Protein AF-A0A9X3NMF3-F1 (afdb_monomer)

Organism: NCBI:txid2883123

Structure (mmCIF, N/CA/C/O backbone):
data_AF-A0A9X3NMF3-F1
#
_entry.id   AF-A0A9X3NMF3-F1
#
loop_
_atom_site.group_PDB
_atom_site.id
_atom_site.type_symbol
_atom_site.label_atom_id
_atom_site.label_alt_id
_atom_site.label_comp_id
_atom_site.label_asym_id
_atom_site.label_entity_id
_atom_site.label_seq_id
_atom_site.pdbx_PDB_ins_code
_atom_site.Cartn_x
_atom_site.Cartn_y
_atom_site.Cartn_z
_atom_site.occupancy
_atom_site.B_iso_or_equiv
_atom_site.auth_seq_id
_atom_site.auth_comp_id
_atom_site.auth_asym_id
_atom_site.auth_atom_id
_atom_site.pdbx_PDB_model_num
ATOM 1 N N . MET A 1 1 ? -26.245 -8.183 40.715 1.00 45.75 1 MET A N 1
ATOM 2 C CA . MET A 1 1 ? -25.708 -8.875 39.526 1.00 45.75 1 MET A CA 1
ATOM 3 C C . MET A 1 1 ? -24.940 -7.821 38.752 1.00 45.75 1 MET A C 1
ATOM 5 O O . MET A 1 1 ? -25.560 -6.893 38.257 1.00 45.75 1 MET A O 1
ATOM 9 N N . ALA A 1 2 ? -23.615 -7.832 38.883 1.00 43.66 2 ALA A N 1
ATOM 10 C CA . ALA A 1 2 ? -22.763 -6.694 38.558 1.00 43.66 2 ALA A CA 1
ATOM 11 C C . ALA A 1 2 ? -22.693 -6.425 37.048 1.00 43.66 2 ALA A C 1
ATOM 13 O O . ALA A 1 2 ? -22.536 -7.353 36.255 1.00 43.66 2 ALA A O 1
ATOM 14 N N . ASP A 1 3 ? -22.787 -5.139 36.712 1.00 50.47 3 ASP A N 1
ATOM 15 C CA . ASP A 1 3 ? -22.499 -4.525 35.421 1.00 50.47 3 ASP A CA 1
ATOM 16 C C . ASP A 1 3 ? -21.204 -5.067 34.805 1.00 50.47 3 ASP A C 1
ATOM 18 O O . ASP A 1 3 ? -20.098 -4.749 35.244 1.00 50.47 3 ASP A O 1
ATOM 22 N N . ALA A 1 4 ? -21.341 -5.849 33.738 1.00 47.03 4 ALA A N 1
ATOM 23 C CA . ALA A 1 4 ? -20.249 -6.206 32.843 1.00 47.03 4 ALA A CA 1
ATOM 24 C C . ALA A 1 4 ? -20.321 -5.338 31.579 1.00 47.03 4 ALA A C 1
ATOM 26 O O . ALA A 1 4 ? -20.308 -5.837 30.455 1.00 47.03 4 ALA A O 1
ATOM 27 N N . THR A 1 5 ? -20.390 -4.014 31.742 1.00 50.75 5 THR A N 1
ATOM 28 C CA . THR A 1 5 ? -19.999 -3.093 30.671 1.00 50.75 5 THR A CA 1
ATOM 29 C C . THR A 1 5 ? -18.483 -3.195 30.525 1.00 50.75 5 THR A C 1
ATOM 31 O O . THR A 1 5 ? -17.710 -2.415 31.081 1.00 50.75 5 THR A O 1
ATOM 34 N N . ALA A 1 6 ? -18.041 -4.232 29.810 1.00 52.94 6 ALA A N 1
ATOM 35 C CA . ALA A 1 6 ? -16.663 -4.396 29.386 1.00 52.94 6 ALA A CA 1
ATOM 36 C C . ALA A 1 6 ? -16.272 -3.143 28.596 1.00 52.94 6 ALA A C 1
ATOM 38 O O . ALA A 1 6 ? -16.587 -3.005 27.415 1.00 52.94 6 ALA A O 1
ATOM 39 N N . ARG A 1 7 ? -15.625 -2.188 29.273 1.00 53.97 7 ARG A N 1
ATOM 40 C CA . ARG A 1 7 ? -15.025 -1.012 28.648 1.00 53.97 7 ARG A CA 1
ATOM 41 C C . ARG A 1 7 ? -14.009 -1.528 27.638 1.00 53.97 7 ARG A C 1
ATOM 43 O O . ARG A 1 7 ? -12.904 -1.912 28.013 1.00 53.97 7 ARG A O 1
ATOM 50 N N . SER A 1 8 ? -14.398 -1.590 26.366 1.00 66.81 8 SER A N 1
ATOM 51 C CA . SER A 1 8 ? -13.511 -2.024 25.294 1.00 66.81 8 SER A CA 1
ATOM 52 C C . SER A 1 8 ? -12.301 -1.092 25.288 1.00 66.81 8 SER A C 1
ATOM 54 O O . SER A 1 8 ? -12.434 0.101 25.004 1.00 66.81 8 SER A O 1
ATOM 56 N N . SER A 1 9 ? -11.133 -1.614 25.665 1.00 75.75 9 SER A N 1
ATOM 57 C CA . SER A 1 9 ? -9.885 -0.851 25.698 1.00 75.75 9 SER A CA 1
ATOM 58 C C . SER A 1 9 ? -9.645 -0.166 24.352 1.00 75.75 9 SER A C 1
ATOM 60 O O . SER A 1 9 ? -9.933 -0.727 23.293 1.00 75.75 9 SER A O 1
ATOM 62 N N . ARG A 1 10 ? -9.048 1.031 24.349 1.00 75.00 10 ARG A N 1
ATOM 63 C CA . ARG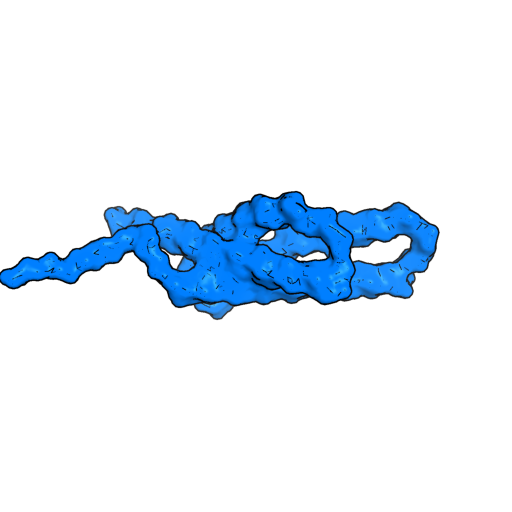 A 1 10 ? -8.653 1.703 23.099 1.00 75.00 10 ARG A CA 1
ATOM 64 C C . ARG A 1 10 ? -7.667 0.894 22.248 1.00 75.00 10 ARG A C 1
ATOM 66 O O . ARG A 1 10 ? -7.570 1.128 21.050 1.00 75.00 10 ARG A O 1
ATOM 73 N N . PHE A 1 11 ? -7.001 -0.071 22.875 1.00 80.50 11 PHE A N 1
ATOM 74 C CA . PHE A 1 11 ? -6.071 -1.012 22.260 1.00 80.50 11 PHE A CA 1
ATOM 75 C C . PHE A 1 11 ? -6.726 -2.339 21.854 1.00 80.50 11 PHE A C 1
ATOM 77 O O . PHE A 1 11 ? -6.045 -3.214 21.336 1.00 80.50 11 PHE A O 1
ATOM 84 N N . ALA A 1 12 ? -8.032 -2.517 22.088 1.00 84.25 12 ALA A N 1
ATOM 85 C CA . ALA A 1 12 ? -8.737 -3.707 21.632 1.00 84.25 12 ALA A CA 1
ATOM 86 C C . ALA A 1 12 ? -8.724 -3.740 20.091 1.00 84.25 12 ALA A C 1
ATOM 88 O O . ALA A 1 12 ? -9.237 -2.787 19.482 1.00 84.25 12 ALA A O 1
ATOM 89 N N . PRO A 1 13 ? -8.142 -4.788 19.475 1.00 85.56 13 PRO A N 1
ATOM 90 C CA . PRO A 1 13 ? -7.980 -4.867 18.032 1.00 85.56 13 PRO A CA 1
ATOM 91 C C . PRO A 1 13 ? -9.336 -5.022 17.344 1.00 85.56 13 PRO A C 1
ATOM 93 O O . PRO A 1 13 ? -10.130 -5.896 17.688 1.00 85.56 13 PRO A O 1
ATOM 96 N N . ASP A 1 14 ? -9.585 -4.182 16.343 1.00 89.56 14 ASP A N 1
ATOM 97 C CA . ASP A 1 14 ? -10.649 -4.408 15.367 1.00 89.56 14 ASP A CA 1
ATOM 98 C C . ASP A 1 14 ? -10.080 -5.252 14.224 1.00 89.56 14 ASP A C 1
ATOM 100 O O . ASP A 1 14 ? -9.517 -4.732 13.260 1.00 89.56 14 ASP A O 1
ATOM 104 N N . TRP A 1 15 ? -10.207 -6.573 14.351 1.00 92.12 15 TRP A N 1
ATOM 105 C CA . TRP A 1 15 ? -9.688 -7.521 13.365 1.00 92.12 15 TRP A CA 1
ATOM 106 C C . TRP A 1 15 ? -10.270 -7.311 11.965 1.00 92.12 15 TRP A C 1
ATOM 108 O O . TRP A 1 15 ? -9.574 -7.547 10.980 1.00 92.12 15 TRP A O 1
ATOM 118 N N . SER A 1 16 ? -11.507 -6.817 11.862 1.00 91.62 16 SER A N 1
ATOM 119 C CA . SER A 1 16 ? -12.136 -6.537 10.570 1.00 91.62 16 SER A CA 1
ATOM 120 C C . SER A 1 16 ? -11.484 -5.335 9.879 1.00 91.62 16 SER A C 1
ATOM 122 O O . SER A 1 16 ? -11.150 -5.400 8.693 1.00 91.62 16 SER A O 1
ATOM 124 N N . GLY A 1 17 ? -11.213 -4.268 10.637 1.00 91.00 17 GLY A N 1
ATOM 125 C CA . GLY A 1 17 ? -10.465 -3.106 10.169 1.00 91.00 17 GLY A CA 1
ATOM 126 C C . GLY A 1 17 ? -9.023 -3.461 9.804 1.00 91.00 17 GLY A C 1
ATOM 127 O O . GLY A 1 17 ? -8.548 -3.076 8.738 1.00 91.00 17 GLY A O 1
ATOM 128 N N . ILE A 1 18 ? -8.347 -4.255 10.638 1.00 94.00 18 ILE A N 1
ATOM 129 C CA . ILE A 1 18 ? -6.970 -4.712 10.397 1.00 94.00 18 ILE A CA 1
ATOM 130 C C . ILE A 1 18 ? -6.887 -5.549 9.114 1.00 94.00 18 ILE A C 1
ATOM 132 O O . ILE A 1 18 ? -6.008 -5.304 8.289 1.00 94.00 18 ILE A O 1
ATOM 136 N N . ALA A 1 19 ? -7.818 -6.485 8.900 1.00 94.75 19 ALA A N 1
ATOM 137 C CA . ALA A 1 19 ? -7.862 -7.302 7.687 1.00 94.75 19 ALA A CA 1
ATOM 138 C C . ALA A 1 19 ? -8.085 -6.453 6.424 1.00 94.75 19 ALA A C 1
ATOM 140 O O . ALA A 1 19 ? -7.427 -6.668 5.405 1.00 94.75 19 ALA A O 1
ATOM 141 N N . ARG A 1 20 ? -8.956 -5.435 6.496 1.00 93.31 20 ARG A N 1
ATOM 142 C CA . ARG A 1 20 ? -9.123 -4.453 5.408 1.00 93.31 20 ARG A CA 1
ATOM 143 C C . ARG A 1 20 ? -7.842 -3.665 5.163 1.00 93.31 20 ARG A C 1
ATOM 145 O O . ARG A 1 20 ? -7.461 -3.485 4.012 1.00 93.31 20 ARG A O 1
ATOM 152 N N . GLY A 1 21 ? -7.166 -3.236 6.228 1.00 93.31 21 GLY A N 1
ATOM 153 C CA . GLY A 1 21 ? -5.863 -2.580 6.151 1.00 93.31 21 GLY A CA 1
ATOM 154 C C . GLY A 1 21 ? -4.837 -3.436 5.416 1.00 93.31 21 GLY A C 1
ATOM 155 O O . GLY A 1 21 ? -4.195 -2.948 4.490 1.00 93.31 21 GLY A O 1
ATOM 156 N N . ALA A 1 22 ? -4.742 -4.720 5.764 1.00 96.38 22 ALA A N 1
ATOM 157 C CA . ALA A 1 22 ? -3.872 -5.672 5.082 1.00 96.38 22 ALA A CA 1
ATOM 158 C C . ALA A 1 22 ? -4.208 -5.827 3.596 1.00 96.38 22 ALA A C 1
ATOM 160 O O . ALA A 1 22 ? -3.323 -5.716 2.749 1.00 96.38 22 ALA A O 1
ATOM 161 N N . ALA A 1 23 ? -5.481 -6.028 3.259 1.00 95.81 23 ALA A N 1
ATOM 162 C CA . ALA A 1 23 ? -5.898 -6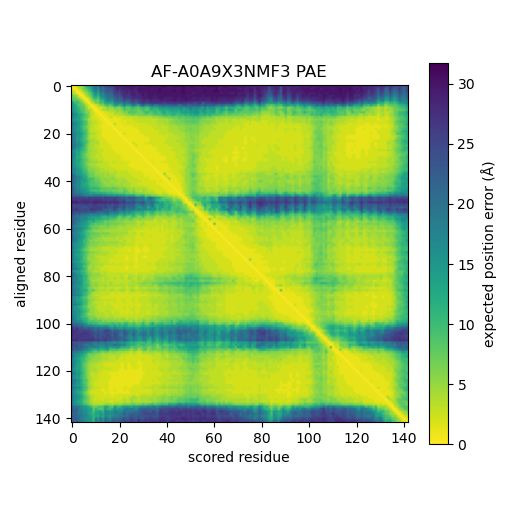.158 1.868 1.00 95.81 23 ALA A CA 1
ATOM 163 C C . ALA A 1 23 ? -5.563 -4.897 1.051 1.00 95.81 23 ALA A C 1
ATOM 165 O O . ALA A 1 23 ? -5.006 -5.002 -0.040 1.00 95.81 23 ALA A O 1
ATOM 166 N N . VAL A 1 24 ? -5.827 -3.706 1.601 1.00 95.25 24 VAL A N 1
ATOM 167 C CA . VAL A 1 24 ? -5.514 -2.432 0.939 1.00 95.25 24 VAL A CA 1
ATOM 168 C C . VAL A 1 24 ? -4.010 -2.233 0.774 1.00 95.25 24 VAL A C 1
ATOM 170 O O . VAL A 1 24 ? -3.562 -1.884 -0.316 1.00 95.25 24 VAL A O 1
ATOM 173 N N . GLY A 1 25 ? -3.223 -2.462 1.826 1.00 93.44 25 GLY A N 1
ATOM 174 C CA . GLY A 1 25 ? -1.774 -2.287 1.769 1.00 93.44 25 GLY A CA 1
ATOM 175 C C . GLY A 1 25 ? -1.118 -3.245 0.773 1.00 93.44 25 GLY A C 1
ATOM 176 O O . GLY A 1 25 ? -0.285 -2.829 -0.036 1.00 93.44 25 GLY A O 1
ATOM 177 N N . GLY A 1 26 ? -1.547 -4.510 0.768 1.00 93.62 26 GLY A N 1
ATOM 178 C CA . GLY A 1 26 ? -1.086 -5.513 -0.189 1.00 93.62 26 GLY A CA 1
ATOM 179 C C . GLY A 1 26 ? -1.452 -5.144 -1.628 1.00 93.62 26 GLY A C 1
ATOM 180 O O . GLY A 1 26 ? -0.577 -5.087 -2.493 1.00 93.62 26 GLY A O 1
ATOM 181 N N . ALA A 1 27 ? -2.724 -4.814 -1.873 1.00 94.31 27 ALA A N 1
ATOM 182 C CA . ALA A 1 27 ? -3.210 -4.432 -3.197 1.00 94.31 27 ALA A CA 1
ATOM 183 C C . ALA A 1 27 ? -2.512 -3.176 -3.739 1.00 94.31 27 ALA A C 1
ATOM 185 O O . ALA A 1 27 ? -2.068 -3.179 -4.884 1.00 94.31 27 ALA A O 1
ATOM 186 N N . ALA A 1 28 ? -2.360 -2.129 -2.920 1.00 93.38 28 ALA A N 1
ATOM 187 C CA . ALA A 1 28 ? -1.676 -0.900 -3.316 1.00 93.38 28 ALA A CA 1
ATOM 188 C C . ALA A 1 28 ? -0.220 -1.170 -3.715 1.00 93.38 28 ALA A C 1
ATOM 190 O O . ALA A 1 28 ? 0.231 -0.714 -4.765 1.00 93.38 28 ALA A O 1
ATOM 191 N N . THR A 1 29 ? 0.502 -1.949 -2.906 1.00 91.94 29 THR A N 1
ATOM 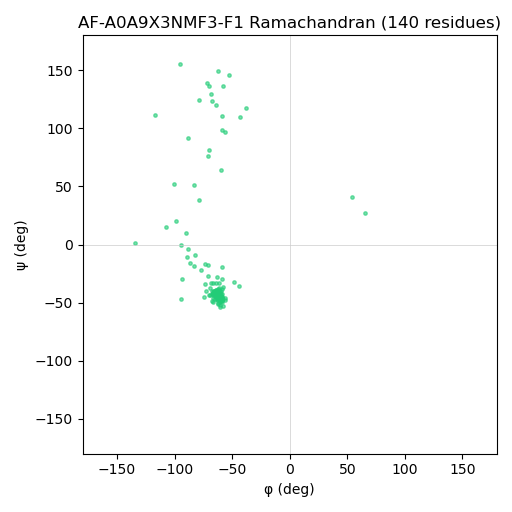192 C CA . THR A 1 29 ? 1.925 -2.229 -3.140 1.00 91.94 29 THR A CA 1
ATOM 193 C C . THR A 1 29 ? 2.132 -3.060 -4.402 1.00 91.94 29 THR A C 1
ATOM 195 O O . THR A 1 29 ? 3.022 -2.753 -5.196 1.00 91.94 29 THR A O 1
ATOM 198 N N . VAL A 1 30 ? 1.299 -4.081 -4.620 1.00 91.62 30 VAL A N 1
ATOM 199 C CA . VAL A 1 30 ? 1.366 -4.915 -5.827 1.00 91.62 30 VAL A CA 1
ATOM 200 C C . VAL A 1 30 ? 0.972 -4.118 -7.064 1.00 91.62 30 VAL A C 1
ATOM 202 O O . VAL A 1 30 ? 1.716 -4.125 -8.038 1.00 91.62 30 VAL A O 1
ATOM 205 N N . ALA A 1 31 ? -0.150 -3.394 -7.031 1.00 93.38 31 ALA A N 1
ATOM 206 C CA . ALA A 1 31 ? -0.624 -2.635 -8.186 1.00 93.38 31 ALA A CA 1
ATOM 207 C C . ALA A 1 31 ? 0.394 -1.573 -8.624 1.00 93.38 31 ALA A C 1
ATOM 209 O O . ALA A 1 31 ? 0.752 -1.505 -9.798 1.00 93.38 31 ALA A O 1
ATOM 210 N N . VAL A 1 32 ? 0.916 -0.787 -7.676 1.00 92.88 32 VAL A N 1
ATOM 211 C CA . VAL A 1 32 ? 1.934 0.232 -7.965 1.00 92.88 32 VAL A CA 1
ATOM 212 C C . VAL A 1 32 ? 3.257 -0.410 -8.377 1.00 92.88 32 VAL A C 1
ATOM 214 O O . VAL A 1 32 ? 3.902 0.071 -9.304 1.00 92.88 32 VAL A O 1
ATOM 217 N N . GLY A 1 33 ? 3.660 -1.507 -7.730 1.00 89.56 33 GLY A N 1
ATOM 218 C CA . GLY A 1 33 ? 4.874 -2.242 -8.084 1.00 89.56 33 GLY A CA 1
ATOM 219 C C . GLY A 1 33 ? 4.841 -2.780 -9.515 1.00 89.56 33 GLY A C 1
ATOM 220 O O . GLY A 1 33 ? 5.794 -2.575 -10.262 1.00 89.56 33 GLY A O 1
ATOM 221 N N . LEU A 1 34 ? 3.731 -3.403 -9.919 1.00 91.31 34 LEU A N 1
ATOM 222 C CA . LEU A 1 34 ? 3.536 -3.913 -11.276 1.00 91.31 34 LEU A CA 1
ATOM 223 C C . LEU A 1 34 ? 3.449 -2.785 -12.306 1.00 91.31 34 LEU A C 1
ATOM 225 O O . LEU A 1 34 ? 4.070 -2.886 -13.359 1.00 91.31 34 LEU A O 1
ATOM 229 N N . ALA A 1 35 ? 2.735 -1.698 -12.001 1.00 92.12 35 ALA A N 1
ATOM 230 C CA . ALA A 1 35 ? 2.653 -0.542 -12.892 1.00 92.12 35 ALA A CA 1
ATOM 231 C C . ALA A 1 35 ? 4.025 0.118 -13.102 1.00 92.12 35 ALA A C 1
ATOM 233 O O . ALA A 1 35 ? 4.378 0.462 -14.227 1.00 92.12 35 ALA A O 1
ATOM 234 N N . ALA A 1 36 ? 4.821 0.257 -12.038 1.00 89.31 36 ALA A N 1
ATOM 235 C CA . ALA A 1 36 ? 6.156 0.836 -12.123 1.00 89.31 36 ALA A CA 1
ATOM 236 C C . ALA A 1 36 ? 7.130 -0.080 -12.882 1.00 89.31 36 ALA A C 1
ATOM 238 O O . ALA A 1 36 ? 7.858 0.406 -13.743 1.00 89.31 36 ALA A O 1
ATOM 239 N N . LEU A 1 37 ? 7.107 -1.397 -12.626 1.00 86.94 37 LEU A N 1
ATOM 240 C CA . LEU A 1 37 ? 7.898 -2.364 -13.399 1.00 86.94 37 LEU A CA 1
ATOM 241 C C . LEU A 1 37 ? 7.514 -2.359 -14.881 1.00 86.94 37 LEU A C 1
ATOM 243 O O . LEU A 1 37 ? 8.390 -2.253 -15.731 1.00 86.94 37 LEU A O 1
ATOM 247 N N . GLY A 1 38 ? 6.216 -2.429 -15.188 1.00 87.25 38 GLY A N 1
ATOM 248 C CA . GLY A 1 38 ? 5.725 -2.394 -16.565 1.00 87.25 38 GLY A CA 1
ATOM 249 C C . GLY A 1 38 ? 6.093 -1.091 -17.276 1.00 87.25 38 GLY A C 1
ATOM 250 O O . GLY A 1 38 ? 6.502 -1.118 -18.433 1.00 87.25 38 GLY A O 1
ATOM 251 N N . GLY A 1 39 ? 6.025 0.042 -16.569 1.00 86.62 39 GLY A N 1
ATOM 252 C CA . GLY A 1 39 ? 6.502 1.331 -17.069 1.00 86.62 39 GLY A CA 1
ATOM 253 C C . GLY A 1 39 ? 8.005 1.333 -17.350 1.00 86.62 39 GLY A C 1
ATOM 254 O O . GLY A 1 39 ? 8.423 1.815 -18.397 1.00 86.62 39 GLY A O 1
ATOM 255 N N . GLY A 1 40 ? 8.811 0.743 -16.465 1.00 85.06 40 GLY A N 1
ATOM 256 C CA . GLY A 1 40 ? 10.248 0.576 -16.683 1.00 85.06 40 GLY A CA 1
ATOM 257 C C . GLY A 1 40 ? 10.572 -0.273 -17.906 1.00 85.06 40 GLY A C 1
ATOM 258 O O . GLY A 1 40 ? 11.391 0.138 -18.718 1.00 85.06 40 GLY A O 1
ATOM 259 N N . TRP A 1 41 ? 9.886 -1.406 -18.083 1.00 85.19 41 TRP A N 1
ATOM 260 C CA . TRP A 1 41 ? 10.035 -2.245 -19.277 1.00 85.19 41 TRP A CA 1
ATOM 261 C C . TRP A 1 41 ? 9.621 -1.520 -20.557 1.00 85.19 41 TRP A C 1
ATOM 263 O O . TRP A 1 41 ? 10.275 -1.673 -21.581 1.00 85.19 41 TRP A O 1
ATOM 273 N N . ALA A 1 42 ? 8.566 -0.704 -20.513 1.00 86.25 42 ALA A N 1
ATOM 274 C CA . ALA A 1 42 ? 8.162 0.099 -21.663 1.00 86.25 42 ALA A CA 1
ATOM 275 C C . ALA A 1 42 ? 9.204 1.176 -22.007 1.00 86.25 42 ALA A C 1
ATOM 277 O O . ALA A 1 42 ? 9.493 1.391 -23.180 1.00 86.25 42 ALA A O 1
ATOM 278 N N . VAL A 1 43 ? 9.785 1.837 -21.000 1.00 83.75 43 VAL A N 1
ATOM 279 C CA . VAL A 1 43 ? 10.867 2.815 -21.198 1.00 83.75 43 VAL A CA 1
ATOM 280 C C . VAL A 1 43 ? 12.104 2.141 -21.786 1.00 83.75 43 VAL A C 1
ATOM 282 O O . VAL A 1 43 ? 12.660 2.650 -22.753 1.00 83.75 43 VAL A O 1
ATOM 285 N N . ASP A 1 44 ? 12.497 0.986 -21.254 1.00 82.56 44 ASP A N 1
ATOM 286 C CA . ASP A 1 44 ? 13.624 0.204 -21.766 1.00 82.56 44 ASP A CA 1
ATOM 287 C C . ASP A 1 44 ? 13.388 -0.251 -23.216 1.00 82.56 44 ASP A C 1
ATOM 289 O O . ASP A 1 44 ? 14.226 -0.039 -24.084 1.00 82.56 44 ASP A O 1
ATOM 293 N N . ALA A 1 45 ? 12.189 -0.739 -23.541 1.00 82.62 45 ALA A N 1
ATOM 294 C CA . ALA A 1 45 ? 11.846 -1.136 -24.908 1.00 82.62 45 ALA A CA 1
ATOM 295 C C . ALA A 1 45 ? 11.861 0.028 -25.921 1.00 82.62 45 ALA A C 1
ATOM 297 O O . ALA A 1 45 ? 12.072 -0.198 -27.112 1.00 82.62 45 ALA A O 1
ATOM 298 N N . LEU A 1 46 ? 11.606 1.264 -25.476 1.00 83.12 46 LEU A N 1
ATOM 299 C CA . LEU A 1 46 ? 11.540 2.451 -26.338 1.00 83.12 46 LEU A CA 1
ATOM 300 C C . LEU A 1 46 ? 12.869 3.214 -26.431 1.00 83.12 46 LEU A C 1
ATOM 302 O O . LEU A 1 46 ? 13.120 3.874 -27.440 1.00 83.12 46 LEU A O 1
ATOM 306 N N . PHE A 1 47 ? 13.693 3.160 -25.383 1.00 78.62 47 PHE A N 1
ATOM 307 C CA . PHE A 1 47 ? 14.868 4.025 -25.216 1.00 78.62 47 PHE A CA 1
ATOM 308 C C . PHE A 1 47 ? 16.137 3.278 -24.776 1.00 78.62 47 PHE A C 1
ATOM 310 O O . PHE A 1 47 ? 17.176 3.915 -24.588 1.00 78.62 47 PHE A O 1
ATOM 317 N N . GLY A 1 48 ? 16.072 1.956 -24.610 1.00 62.00 48 GLY A N 1
ATOM 318 C CA . GLY A 1 48 ? 17.165 1.090 -24.173 1.00 62.00 48 GLY A CA 1
ATOM 319 C C . GLY A 1 48 ? 18.237 0.925 -25.243 1.00 62.00 48 GLY A C 1
ATOM 320 O O . GLY A 1 48 ? 18.331 -0.100 -25.911 1.00 62.00 48 GLY A O 1
ATOM 321 N N . GLY A 1 49 ? 19.074 1.946 -25.419 1.00 59.50 49 GLY A N 1
ATOM 322 C CA . GLY A 1 49 ? 20.451 1.700 -25.836 1.00 59.50 49 GLY A CA 1
ATOM 323 C C . GLY A 1 49 ? 21.205 1.087 -24.656 1.00 59.50 49 GLY A C 1
ATOM 324 O O . GLY A 1 49 ? 20.998 1.542 -23.532 1.00 59.50 49 GLY A O 1
ATOM 325 N N . ASP A 1 50 ? 22.063 0.089 -24.902 1.00 59.22 50 ASP A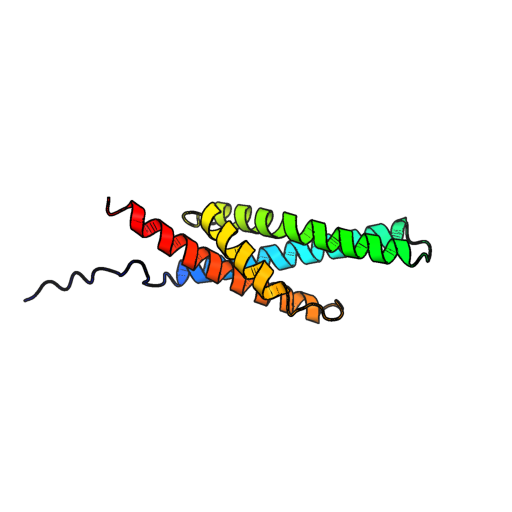 N 1
ATOM 326 C CA . ASP A 1 50 ? 22.897 -0.640 -23.922 1.00 59.22 50 ASP A CA 1
ATOM 327 C C . ASP A 1 50 ? 23.870 0.277 -23.144 1.00 59.22 50 ASP A C 1
ATOM 329 O O . ASP A 1 50 ? 25.095 0.196 -23.253 1.00 59.22 50 ASP A O 1
ATOM 333 N N . VAL A 1 51 ? 23.341 1.197 -22.344 1.00 61.94 51 VAL A N 1
ATOM 334 C CA . VAL A 1 51 ? 24.111 2.127 -21.528 1.00 61.94 51 VAL A CA 1
ATOM 335 C C . VAL A 1 51 ? 23.780 1.831 -20.077 1.00 61.94 51 VAL A C 1
ATOM 337 O O . VAL A 1 51 ? 22.684 2.108 -19.599 1.00 61.94 51 VAL A O 1
ATOM 340 N N . VAL A 1 52 ? 24.762 1.304 -19.346 1.00 59.47 52 VAL A N 1
ATOM 341 C CA . VAL A 1 52 ? 24.654 0.933 -17.922 1.00 59.47 52 VAL A CA 1
ATOM 342 C C . VAL A 1 52 ? 24.029 2.052 -17.064 1.00 59.47 52 VAL A C 1
ATOM 344 O O . VAL A 1 52 ? 23.289 1.775 -16.122 1.00 59.47 52 VAL A O 1
ATOM 347 N N . GLY A 1 53 ? 24.256 3.325 -17.415 1.00 59.44 53 GLY A N 1
ATOM 348 C CA . GLY A 1 53 ? 23.658 4.480 -16.736 1.00 59.44 53 GLY A CA 1
ATOM 349 C C . GLY A 1 53 ? 22.140 4.633 -16.920 1.00 59.44 53 GLY A C 1
ATOM 350 O O . GLY A 1 53 ? 21.465 5.063 -15.983 1.00 59.44 53 GLY A O 1
ATOM 351 N N . ALA A 1 54 ? 21.585 4.244 -18.073 1.00 63.56 54 ALA A N 1
ATOM 352 C CA . ALA A 1 54 ? 20.143 4.291 -18.326 1.00 63.56 54 ALA A CA 1
ATOM 353 C C . ALA A 1 54 ? 19.393 3.304 -17.415 1.00 63.56 54 ALA A C 1
ATOM 355 O O . ALA A 1 54 ? 18.385 3.662 -16.805 1.00 63.56 54 ALA A O 1
ATOM 356 N N . ASN A 1 55 ? 19.965 2.117 -17.203 1.00 70.44 55 ASN A N 1
ATOM 357 C CA . ASN A 1 55 ? 19.373 1.070 -16.366 1.00 70.44 55 ASN A CA 1
ATOM 358 C C . ASN A 1 55 ? 19.362 1.436 -14.873 1.00 70.44 55 ASN A C 1
ATOM 360 O O . ASN A 1 55 ? 18.377 1.180 -14.176 1.00 70.44 55 ASN A O 1
ATOM 364 N N . ILE A 1 56 ? 20.411 2.107 -14.380 1.00 76.75 56 ILE A N 1
ATOM 365 C CA . ILE A 1 56 ? 20.442 2.629 -13.002 1.00 76.75 56 ILE A CA 1
ATOM 366 C C . ILE A 1 56 ? 19.391 3.734 -12.826 1.00 76.75 56 ILE A C 1
ATOM 368 O O . ILE A 1 56 ? 18.648 3.732 -11.842 1.00 76.75 56 ILE A O 1
ATOM 372 N N . GLY A 1 57 ? 19.294 4.657 -13.790 1.00 80.12 57 GLY A N 1
ATOM 373 C CA . GLY A 1 57 ? 18.313 5.743 -13.767 1.00 80.12 57 GLY A CA 1
ATOM 374 C C . GLY A 1 57 ? 16.868 5.238 -13.741 1.00 80.12 57 GLY A C 1
ATOM 375 O O . GLY A 1 57 ? 16.070 5.702 -12.926 1.00 80.12 57 GLY A O 1
ATOM 376 N N . VAL A 1 58 ? 16.546 4.235 -14.564 1.00 81.00 58 VAL A N 1
ATOM 377 C CA . VAL A 1 58 ? 15.222 3.592 -14.592 1.00 81.00 58 VAL A CA 1
ATOM 378 C C . VAL A 1 58 ? 14.922 2.889 -13.265 1.00 81.00 58 VAL A C 1
ATOM 380 O O . VAL A 1 58 ? 13.833 3.064 -12.716 1.00 81.00 58 VAL A O 1
ATOM 383 N N . GLY A 1 59 ? 15.893 2.172 -12.690 1.00 81.38 59 GLY A N 1
ATOM 384 C CA . GLY A 1 59 ? 15.742 1.528 -11.381 1.00 81.38 59 GLY A CA 1
ATOM 385 C C . GLY A 1 59 ? 15.448 2.521 -10.247 1.00 81.38 59 GLY A C 1
ATOM 386 O O . GLY A 1 59 ? 14.507 2.324 -9.473 1.00 81.38 59 GLY A O 1
ATOM 387 N N . ILE A 1 60 ? 16.197 3.628 -10.178 1.00 83.25 60 ILE A N 1
ATOM 388 C CA . ILE A 1 60 ? 15.961 4.707 -9.202 1.00 83.25 60 ILE A CA 1
ATOM 389 C C . ILE A 1 60 ? 14.591 5.353 -9.435 1.00 83.25 60 ILE A C 1
ATOM 391 O O . ILE A 1 60 ? 13.851 5.587 -8.478 1.00 83.25 60 ILE A O 1
ATOM 395 N N . GLY A 1 61 ? 14.225 5.596 -10.696 1.00 84.12 61 GLY A N 1
ATOM 396 C CA . GLY A 1 61 ? 12.926 6.148 -11.076 1.00 84.12 61 GLY A CA 1
ATOM 397 C C . GLY A 1 61 ? 11.762 5.273 -10.612 1.00 84.12 61 GLY A C 1
ATOM 398 O O . GLY A 1 61 ? 10.840 5.769 -9.965 1.00 84.12 61 GLY A O 1
ATOM 399 N N . ILE A 1 62 ? 11.835 3.959 -10.849 1.00 85.19 62 ILE A N 1
ATOM 400 C CA . ILE A 1 62 ? 10.849 2.986 -10.358 1.00 85.19 62 ILE A CA 1
ATOM 401 C C . ILE A 1 62 ? 10.724 3.068 -8.835 1.00 85.19 62 ILE A C 1
ATOM 403 O O . ILE A 1 62 ? 9.610 3.111 -8.310 1.00 85.19 62 ILE A O 1
ATOM 407 N N . MET A 1 63 ? 11.843 3.111 -8.108 1.00 82.94 63 MET A N 1
ATOM 408 C CA . MET A 1 63 ? 11.812 3.197 -6.646 1.00 82.94 63 MET A CA 1
ATOM 409 C C . MET A 1 63 ? 11.178 4.499 -6.157 1.00 82.94 63 MET A C 1
ATOM 411 O O . MET A 1 63 ? 10.312 4.457 -5.281 1.00 82.94 63 MET A O 1
ATOM 415 N N . ALA A 1 64 ? 11.535 5.637 -6.754 1.00 86.06 64 ALA A N 1
ATOM 416 C CA . ALA A 1 64 ? 10.950 6.933 -6.423 1.00 86.06 64 ALA A CA 1
ATOM 417 C C . ALA A 1 64 ? 9.432 6.951 -6.667 1.00 86.06 64 ALA A C 1
ATOM 419 O O . ALA A 1 64 ? 8.667 7.365 -5.793 1.00 86.06 64 ALA A O 1
ATOM 420 N N . VAL A 1 65 ? 8.982 6.424 -7.812 1.00 88.19 65 VAL A N 1
ATOM 421 C CA . VAL A 1 65 ? 7.554 6.283 -8.123 1.00 88.19 65 VAL A CA 1
ATOM 422 C C . VAL A 1 65 ? 6.864 5.429 -7.069 1.00 88.19 65 VAL A C 1
ATOM 424 O O . VAL A 1 65 ? 5.838 5.837 -6.532 1.00 88.19 65 VAL A O 1
ATOM 427 N N . ARG A 1 66 ? 7.425 4.272 -6.710 1.00 88.31 66 ARG A N 1
ATOM 428 C CA . ARG A 1 66 ? 6.817 3.379 -5.716 1.00 88.31 66 ARG A CA 1
ATOM 429 C C . ARG A 1 66 ? 6.742 4.009 -4.327 1.00 88.31 66 ARG A C 1
ATOM 431 O O . ARG A 1 66 ? 5.722 3.829 -3.661 1.00 88.31 66 ARG A O 1
ATOM 438 N N . LEU A 1 67 ? 7.759 4.760 -3.904 1.00 86.38 67 LEU A N 1
ATOM 439 C CA . LEU A 1 67 ? 7.782 5.452 -2.609 1.00 86.38 67 LEU A CA 1
ATOM 440 C C . LEU A 1 67 ? 6.661 6.487 -2.470 1.00 86.38 67 LEU A C 1
ATOM 442 O O . LEU A 1 67 ? 6.136 6.667 -1.375 1.00 86.38 67 LEU A O 1
ATOM 446 N N . VAL A 1 68 ? 6.273 7.139 -3.567 1.00 89.62 68 VAL A N 1
ATOM 447 C CA . VAL A 1 68 ? 5.232 8.177 -3.560 1.00 89.62 68 VAL A CA 1
ATOM 448 C C . VAL A 1 68 ? 3.858 7.607 -3.910 1.00 89.62 68 VAL A C 1
ATOM 450 O O . VAL A 1 68 ? 2.872 7.874 -3.227 1.00 89.62 68 VAL A O 1
ATOM 453 N N . ALA A 1 69 ? 3.764 6.790 -4.957 1.00 92.19 69 ALA A N 1
ATOM 454 C CA . ALA A 1 69 ? 2.489 6.303 -5.471 1.00 92.19 69 ALA A CA 1
ATOM 455 C C . ALA A 1 69 ? 1.850 5.241 -4.565 1.00 92.19 69 ALA A C 1
ATOM 457 O O . ALA A 1 69 ? 0.630 5.229 -4.427 1.00 92.19 69 ALA A O 1
ATOM 458 N N . THR A 1 70 ? 2.638 4.386 -3.902 1.00 91.25 70 THR A N 1
ATOM 459 C CA . THR A 1 70 ? 2.104 3.349 -2.996 1.00 91.25 70 THR A CA 1
ATOM 460 C C . THR A 1 70 ? 1.314 3.939 -1.822 1.00 91.25 70 THR A C 1
ATOM 462 O O . THR A 1 70 ? 0.165 3.533 -1.635 1.00 91.25 70 THR A O 1
ATOM 465 N N . PRO A 1 71 ? 1.841 4.908 -1.043 1.00 89.38 71 PRO A N 1
ATOM 466 C CA . PRO A 1 71 ? 1.077 5.493 0.056 1.00 89.38 71 PRO A CA 1
ATOM 467 C C . PRO A 1 71 ? -0.132 6.302 -0.425 1.00 89.38 71 PRO A C 1
ATOM 469 O O . PRO A 1 71 ? -1.171 6.276 0.234 1.00 89.38 71 PRO A O 1
ATOM 472 N N . LEU A 1 72 ? -0.051 6.960 -1.588 1.00 92.94 72 LEU A N 1
ATOM 473 C CA . LEU A 1 72 ? -1.193 7.662 -2.185 1.00 92.94 72 LEU A CA 1
ATOM 474 C C . LEU A 1 72 ? -2.301 6.692 -2.619 1.00 92.94 72 LEU A C 1
ATOM 476 O O . LEU A 1 72 ? -3.470 6.915 -2.300 1.00 92.94 72 LEU A O 1
ATOM 480 N N . ALA A 1 73 ? -1.939 5.596 -3.289 1.00 93.19 73 ALA A N 1
ATOM 481 C CA . ALA A 1 73 ? -2.870 4.544 -3.685 1.00 93.19 73 ALA A CA 1
ATOM 482 C C . ALA A 1 73 ? -3.497 3.871 -2.457 1.00 93.19 73 ALA A C 1
ATOM 484 O O . ALA A 1 73 ? -4.717 3.725 -2.387 1.00 93.19 73 ALA A O 1
ATOM 485 N N . GLY A 1 74 ? -2.682 3.534 -1.452 1.00 92.38 74 GLY A N 1
ATOM 486 C CA . GLY A 1 74 ? -3.148 2.981 -0.183 1.00 92.38 74 GLY A CA 1
ATOM 487 C C . GLY A 1 74 ? -4.117 3.924 0.528 1.00 92.38 74 GLY A C 1
ATOM 488 O O . GLY A 1 74 ? -5.198 3.505 0.931 1.00 92.38 74 GLY A O 1
ATOM 489 N N . TRP A 1 75 ? -3.795 5.215 0.614 1.00 94.94 75 TRP A N 1
ATOM 490 C CA . TRP A 1 75 ? -4.694 6.220 1.180 1.00 94.94 75 TRP A CA 1
ATOM 491 C C . TRP A 1 75 ? -6.024 6.310 0.421 1.00 94.94 75 TRP A C 1
ATOM 493 O O . TRP A 1 75 ? -7.085 6.287 1.047 1.00 94.94 75 TRP A O 1
ATOM 503 N N . GLY A 1 76 ? -5.982 6.364 -0.913 1.00 93.12 76 GLY A N 1
ATOM 504 C CA . GLY A 1 76 ? -7.175 6.387 -1.759 1.00 93.12 76 GLY A CA 1
ATOM 505 C C . GLY A 1 76 ? -8.066 5.160 -1.547 1.00 93.12 76 GLY A C 1
ATOM 506 O O . GLY A 1 76 ? -9.265 5.305 -1.313 1.00 93.12 76 GLY A O 1
ATOM 507 N N . LEU A 1 77 ? -7.477 3.962 -1.537 1.00 93.00 77 LEU A N 1
ATOM 508 C CA . LEU A 1 77 ? -8.183 2.699 -1.300 1.00 93.00 77 LEU A CA 1
ATOM 509 C C . LEU A 1 77 ? -8.775 2.611 0.116 1.00 93.00 77 LEU A C 1
ATOM 511 O O . LEU A 1 77 ? -9.919 2.192 0.278 1.00 93.00 77 LEU A O 1
ATOM 515 N N . LEU A 1 78 ? -8.048 3.072 1.140 1.00 92.69 78 LEU A N 1
ATOM 516 C CA . LEU A 1 78 ? -8.567 3.150 2.509 1.00 92.69 78 LEU A CA 1
ATOM 517 C C . LEU A 1 78 ? -9.793 4.071 2.590 1.00 92.69 78 LEU A C 1
ATOM 519 O O . LEU A 1 78 ? -10.759 3.743 3.280 1.00 92.69 78 LEU A O 1
ATOM 523 N N . ARG A 1 79 ? -9.783 5.211 1.881 1.00 95.31 79 ARG A N 1
ATOM 524 C CA . ARG A 1 79 ? -10.949 6.108 1.811 1.00 95.31 79 ARG A CA 1
ATOM 525 C C . ARG A 1 79 ? -12.108 5.477 1.053 1.00 95.31 79 ARG A C 1
ATOM 527 O O . ARG A 1 79 ? -13.237 5.572 1.523 1.00 95.31 79 ARG A O 1
ATOM 534 N N . LEU A 1 80 ? -11.828 4.817 -0.070 1.00 94.31 80 LEU A N 1
ATOM 535 C CA . LEU A 1 80 ? -12.835 4.125 -0.873 1.00 94.31 80 LEU A CA 1
ATOM 536 C C . LEU A 1 80 ? -13.570 3.053 -0.057 1.00 94.31 80 LEU A C 1
ATOM 538 O O . LEU A 1 80 ? -14.774 2.884 -0.201 1.00 94.31 80 LEU A O 1
ATOM 542 N N . TRP A 1 81 ? -12.862 2.359 0.835 1.00 90.81 81 TRP A N 1
ATOM 543 C CA . TRP A 1 81 ? -13.431 1.328 1.711 1.00 90.81 81 TRP A CA 1
ATOM 544 C C . TRP A 1 81 ? -13.948 1.858 3.055 1.00 90.81 81 TRP A C 1
ATOM 546 O O . TRP A 1 81 ? -14.265 1.075 3.954 1.00 90.81 81 TRP A O 1
ATOM 556 N N . GLY A 1 82 ? -14.030 3.182 3.212 1.00 86.94 82 GLY A N 1
ATOM 557 C CA . GLY A 1 82 ? -14.599 3.820 4.396 1.00 86.94 82 GLY A CA 1
ATOM 558 C C . GLY A 1 82 ? -13.808 3.570 5.681 1.00 86.94 82 GLY A C 1
ATOM 559 O O . GLY A 1 82 ? -14.392 3.575 6.763 1.00 86.94 82 GLY A O 1
ATOM 560 N N . VAL A 1 83 ? -12.494 3.331 5.596 1.00 85.75 83 VAL A N 1
ATOM 561 C CA . VAL A 1 83 ? -11.667 3.098 6.786 1.00 85.75 83 VAL A CA 1
ATOM 562 C C . VAL A 1 83 ? -11.579 4.389 7.614 1.00 85.75 83 VAL A C 1
ATOM 564 O O . VAL A 1 83 ? -11.129 5.428 7.104 1.00 85.75 83 VAL A O 1
ATOM 567 N N . PRO A 1 84 ? -11.968 4.360 8.903 1.00 81.25 84 PRO A N 1
ATOM 568 C CA . PRO A 1 84 ? -11.874 5.525 9.771 1.00 81.25 84 PRO A CA 1
ATOM 569 C C . PRO A 1 84 ? -10.436 6.044 9.854 1.00 81.25 84 PRO A C 1
ATOM 571 O O . PRO A 1 84 ? -9.491 5.278 10.019 1.00 81.25 84 PRO A O 1
ATOM 574 N N . ARG A 1 85 ? -10.265 7.369 9.770 1.00 86.69 85 ARG A N 1
ATOM 575 C CA . ARG A 1 85 ? -8.950 8.040 9.835 1.00 86.69 85 ARG A CA 1
ATOM 576 C C . ARG A 1 85 ? -7.932 7.498 8.824 1.00 86.69 85 ARG A C 1
ATOM 578 O O . ARG A 1 85 ? -6.744 7.425 9.134 1.00 86.69 85 ARG A O 1
ATOM 585 N N . ALA A 1 86 ? -8.380 7.213 7.600 1.00 89.00 86 ALA A N 1
ATOM 586 C CA . ALA A 1 86 ? -7.537 6.768 6.488 1.00 89.00 86 ALA A CA 1
ATOM 587 C C . ALA A 1 86 ? -6.217 7.553 6.338 1.00 89.00 86 ALA A C 1
ATOM 589 O O . ALA A 1 86 ? -5.198 6.958 6.015 1.00 89.00 86 ALA A O 1
ATOM 590 N N . GLY A 1 87 ? -6.199 8.865 6.618 1.00 89.44 87 GLY A N 1
ATOM 591 C CA . GLY A 1 87 ? -4.965 9.663 6.608 1.00 89.44 87 GLY A CA 1
ATOM 592 C C . GLY A 1 87 ? -3.937 9.229 7.662 1.00 89.44 87 GLY A C 1
ATOM 593 O O . GLY A 1 87 ? -2.778 9.015 7.331 1.00 89.44 87 GLY A O 1
ATOM 594 N N . ALA A 1 88 ? -4.356 9.032 8.916 1.00 90.44 88 ALA A N 1
ATOM 595 C CA . ALA A 1 88 ? -3.465 8.538 9.969 1.00 90.44 88 ALA A CA 1
ATOM 596 C C . ALA A 1 88 ? -3.025 7.095 9.688 1.00 90.44 88 ALA A C 1
ATOM 598 O O . ALA A 1 88 ? -1.850 6.771 9.833 1.00 90.44 88 ALA A O 1
ATOM 599 N N . ALA A 1 89 ? -3.954 6.253 9.225 1.00 90.69 89 ALA A N 1
ATOM 600 C CA . ALA A 1 89 ? -3.646 4.878 8.855 1.00 90.69 89 ALA A CA 1
ATOM 601 C C . ALA A 1 89 ? -2.622 4.797 7.713 1.00 90.69 89 ALA A C 1
ATOM 603 O O . ALA A 1 89 ? -1.682 4.011 7.792 1.00 90.69 89 ALA A O 1
ATOM 604 N N . ALA A 1 90 ? -2.752 5.653 6.696 1.00 91.75 90 ALA A N 1
ATOM 605 C CA . ALA A 1 90 ? -1.785 5.754 5.612 1.00 91.75 90 ALA A CA 1
ATOM 606 C C . ALA A 1 90 ? -0.412 6.22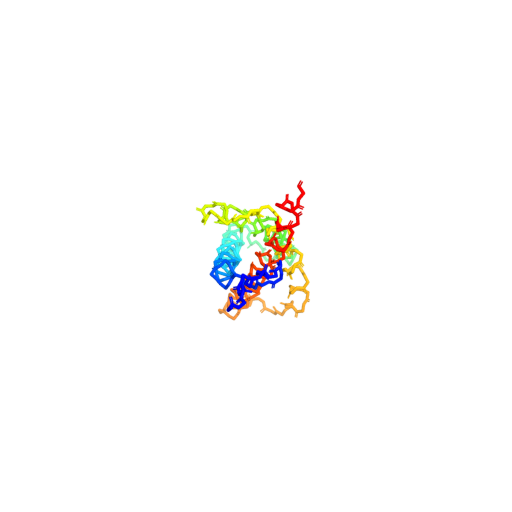9 6.110 1.00 91.75 90 ALA A C 1
ATOM 608 O O . ALA A 1 90 ? 0.594 5.650 5.716 1.00 91.75 90 ALA A O 1
ATOM 609 N N . LEU A 1 91 ? -0.344 7.218 7.010 1.00 93.19 91 LEU A N 1
ATOM 610 C CA . LEU A 1 91 ? 0.927 7.691 7.579 1.00 93.19 91 LEU A CA 1
ATOM 611 C C . LEU A 1 91 ? 1.656 6.591 8.365 1.00 93.19 91 LEU A C 1
ATOM 613 O O . LEU A 1 91 ? 2.824 6.314 8.093 1.00 93.19 91 LEU A O 1
ATOM 617 N N . PHE A 1 92 ? 0.966 5.927 9.297 1.00 94.00 92 PHE A N 1
ATOM 618 C CA . PHE A 1 92 ? 1.551 4.830 10.074 1.00 94.00 92 PHE A CA 1
ATOM 619 C C . PHE A 1 92 ? 1.920 3.636 9.194 1.00 94.00 92 PHE A C 1
ATOM 621 O O . PHE A 1 92 ? 2.989 3.054 9.368 1.00 94.00 92 PHE A O 1
ATOM 628 N N . GLY A 1 93 ? 1.070 3.300 8.220 1.00 91.44 93 GLY A N 1
ATOM 629 C CA . GLY A 1 93 ? 1.353 2.239 7.261 1.00 91.44 93 GLY A CA 1
ATOM 630 C C . GLY A 1 93 ? 2.560 2.561 6.384 1.00 91.44 93 GLY A C 1
ATOM 631 O O . GLY A 1 93 ? 3.393 1.694 6.161 1.00 91.44 93 GLY A O 1
ATOM 632 N N . THR A 1 94 ? 2.725 3.816 5.964 1.00 91.25 94 THR A N 1
ATOM 633 C CA . THR A 1 94 ? 3.905 4.265 5.208 1.00 91.25 94 THR A CA 1
ATOM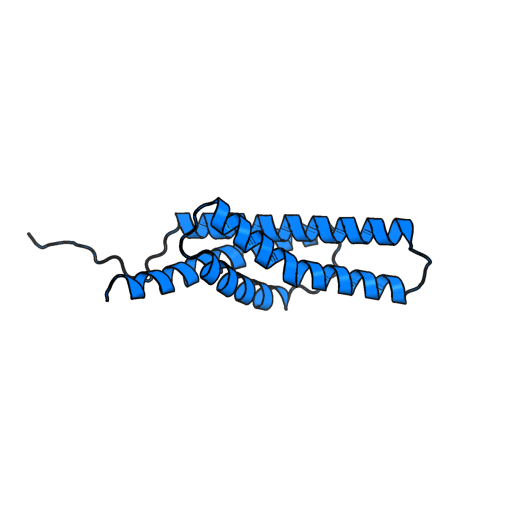 634 C C . THR A 1 94 ? 5.171 4.116 6.042 1.00 91.25 94 THR A C 1
ATOM 636 O O . THR A 1 94 ? 6.148 3.546 5.569 1.00 91.25 94 THR A O 1
ATOM 639 N N . ALA A 1 95 ? 5.153 4.564 7.301 1.00 91.56 95 ALA A N 1
ATOM 640 C CA . ALA A 1 95 ? 6.292 4.401 8.200 1.00 91.56 95 ALA A CA 1
ATOM 641 C C . ALA A 1 95 ? 6.652 2.917 8.396 1.00 91.56 95 ALA A C 1
ATOM 643 O O . ALA A 1 95 ? 7.818 2.546 8.279 1.00 91.56 95 ALA A O 1
ATOM 644 N N . ALA A 1 96 ? 5.651 2.058 8.617 1.00 90.38 96 ALA A N 1
ATOM 645 C CA . ALA A 1 96 ? 5.850 0.616 8.727 1.00 90.38 96 ALA A CA 1
ATOM 646 C C . ALA A 1 96 ? 6.423 0.016 7.435 1.00 90.38 96 ALA A C 1
ATOM 648 O O . ALA A 1 96 ? 7.383 -0.744 7.492 1.00 90.38 96 ALA A O 1
ATOM 649 N N . TYR A 1 97 ? 5.891 0.396 6.272 1.00 85.88 97 TYR A N 1
ATOM 650 C CA . TYR A 1 97 ? 6.383 -0.055 4.973 1.00 85.88 97 TYR A CA 1
ATOM 651 C C . TYR A 1 97 ? 7.850 0.325 4.752 1.00 85.88 97 TYR A C 1
ATOM 653 O O . TYR A 1 97 ? 8.636 -0.520 4.341 1.00 85.88 97 TYR A O 1
ATOM 661 N N . LEU A 1 98 ? 8.243 1.564 5.066 1.00 85.88 98 LEU A N 1
ATOM 662 C CA . LEU A 1 98 ? 9.629 2.022 4.921 1.00 85.88 98 LEU A CA 1
ATOM 663 C C . LEU A 1 98 ? 10.589 1.237 5.821 1.00 85.88 98 LEU A C 1
ATOM 665 O O . LEU A 1 98 ? 11.659 0.838 5.370 1.00 85.88 98 LEU A O 1
ATOM 669 N N . LEU A 1 99 ? 10.191 0.965 7.067 1.00 84.94 99 LEU A N 1
ATOM 670 C CA . LEU A 1 99 ? 10.979 0.143 7.989 1.00 84.94 99 LEU A CA 1
ATOM 671 C C . LEU A 1 99 ? 11.102 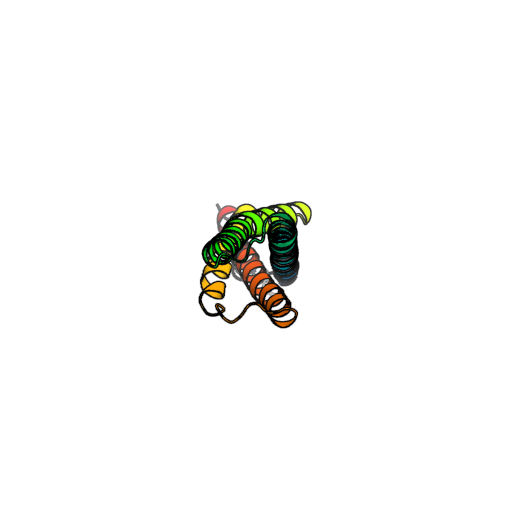-1.307 7.501 1.00 84.94 99 LEU A C 1
ATOM 673 O O . LEU A 1 99 ? 12.169 -1.907 7.596 1.00 84.94 99 LEU A O 1
ATOM 677 N N . LEU A 1 100 ? 10.018 -1.853 6.949 1.00 78.69 100 LEU A N 1
ATOM 678 C CA . LEU A 1 100 ? 9.951 -3.216 6.426 1.00 78.69 100 LEU A CA 1
ATOM 679 C C . LEU A 1 100 ? 10.626 -3.388 5.058 1.00 78.69 100 LEU A C 1
ATOM 681 O O . LEU A 1 100 ? 10.975 -4.507 4.696 1.00 78.69 100 LEU A O 1
ATOM 685 N N . ALA A 1 101 ? 10.800 -2.314 4.290 1.00 70.25 101 ALA A N 1
ATOM 686 C CA . ALA A 1 101 ? 11.437 -2.345 2.977 1.00 70.25 101 ALA A CA 1
ATOM 687 C C . ALA A 1 101 ? 12.976 -2.297 3.051 1.00 70.25 101 ALA A C 1
ATOM 689 O O . ALA A 1 101 ? 13.634 -2.687 2.088 1.00 70.25 101 ALA A O 1
ATOM 690 N N . LEU A 1 102 ? 13.555 -1.865 4.182 1.00 66.06 102 LEU A N 1
ATOM 691 C CA . LEU A 1 102 ? 15.010 -1.813 4.409 1.00 66.06 102 LEU A CA 1
ATOM 692 C C . LEU A 1 102 ? 15.722 -3.181 4.297 1.00 66.06 102 LEU A C 1
ATOM 694 O O . LEU A 1 102 ? 16.802 -3.221 3.714 1.00 66.06 102 LEU A O 1
ATOM 698 N N . PRO A 1 103 ? 15.165 -4.308 4.788 1.00 56.94 103 PRO A N 1
ATOM 699 C CA . PRO A 1 103 ? 15.818 -5.619 4.698 1.00 56.94 103 PRO A CA 1
ATOM 700 C C . PRO A 1 103 ? 15.630 -6.338 3.347 1.00 56.94 103 PRO A C 1
ATOM 702 O O . PRO A 1 103 ? 16.234 -7.384 3.133 1.00 56.94 103 PRO A O 1
ATOM 705 N N . GLY A 1 104 ? 14.771 -5.832 2.452 1.00 51.34 104 GLY A N 1
ATOM 706 C CA . GLY A 1 104 ? 14.286 -6.545 1.258 1.00 51.34 104 GLY A CA 1
ATOM 707 C C . GLY A 1 104 ? 14.986 -6.205 -0.064 1.00 51.34 104 GLY A C 1
ATOM 708 O O . GLY A 1 104 ? 14.397 -6.409 -1.121 1.00 51.34 104 GLY A O 1
ATOM 709 N N . TRP A 1 105 ? 16.200 -5.649 -0.027 1.00 54.38 105 TRP A N 1
ATOM 710 C CA . TRP A 1 105 ? 16.961 -5.189 -1.204 1.00 54.38 105 TRP A CA 1
ATOM 711 C C . TRP A 1 105 ? 17.651 -6.323 -1.990 1.00 54.38 105 TRP A C 1
ATOM 713 O O . TRP A 1 105 ? 18.781 -6.173 -2.451 1.00 54.38 105 TRP A O 1
ATOM 723 N N . THR A 1 106 ? 17.011 -7.482 -2.126 1.00 54.22 106 THR A N 1
ATOM 724 C CA . THR A 1 106 ? 17.539 -8.582 -2.943 1.00 54.22 106 THR A CA 1
ATOM 725 C C . THR A 1 106 ? 16.945 -8.562 -4.354 1.00 54.22 106 THR A C 1
ATOM 727 O O . THR A 1 106 ? 15.885 -7.981 -4.586 1.00 54.22 106 THR A O 1
ATOM 730 N N . ASP A 1 107 ? 17.695 -9.144 -5.295 1.00 53.91 107 ASP A N 1
ATOM 731 C CA . ASP A 1 107 ? 17.486 -9.128 -6.750 1.00 53.91 107 ASP A CA 1
ATOM 732 C C . ASP A 1 107 ? 15.994 -9.210 -7.166 1.00 53.91 107 ASP A C 1
ATOM 734 O O . ASP A 1 107 ? 15.315 -10.193 -6.839 1.00 53.91 107 ASP A O 1
ATOM 738 N N . PRO A 1 108 ? 15.439 -8.178 -7.842 1.00 60.41 108 PRO A N 1
ATOM 739 C CA . PRO A 1 108 ? 14.002 -8.011 -8.040 1.00 60.41 108 PRO A CA 1
ATOM 740 C C . PRO A 1 108 ? 13.464 -8.830 -9.223 1.00 60.41 108 PRO A C 1
ATOM 742 O O . PRO A 1 108 ? 12.745 -8.299 -10.071 1.00 60.41 108 PRO A O 1
ATOM 745 N N . ALA A 1 109 ? 13.765 -10.126 -9.287 1.00 67.00 109 ALA A N 1
ATOM 746 C CA . ALA A 1 109 ? 13.195 -11.006 -10.300 1.00 67.00 109 ALA A CA 1
ATOM 747 C C . ALA A 1 109 ? 11.748 -11.418 -9.930 1.00 67.00 109 ALA A C 1
ATOM 749 O O . ALA A 1 109 ? 11.498 -11.978 -8.851 1.00 67.00 109 ALA A O 1
ATOM 750 N N . PRO A 1 110 ? 10.753 -11.181 -10.807 1.00 70.69 110 PRO A N 1
ATOM 751 C CA . PRO A 1 110 ? 9.441 -11.809 -10.681 1.00 70.69 110 PRO A CA 1
ATOM 752 C C . PRO A 1 110 ? 9.548 -13.344 -10.806 1.00 70.69 110 PRO A C 1
ATOM 754 O O . PRO A 1 110 ? 10.412 -13.830 -11.534 1.00 70.69 110 PRO A O 1
ATOM 757 N N . PRO A 1 111 ? 8.675 -14.132 -10.143 1.00 69.19 111 PRO A N 1
ATOM 758 C CA . PRO A 1 111 ? 7.514 -13.710 -9.351 1.00 69.19 111 PRO A CA 1
ATOM 759 C C . PRO A 1 111 ? 7.810 -13.446 -7.862 1.00 69.19 111 PRO A C 1
ATOM 761 O O . PRO A 1 111 ? 6.959 -12.886 -7.168 1.00 69.19 111 PRO A O 1
ATOM 764 N N . GLY A 1 112 ? 8.991 -13.823 -7.356 1.00 73.25 112 GLY A N 1
ATOM 765 C CA . GLY A 1 112 ? 9.314 -13.777 -5.921 1.00 73.25 112 GLY A CA 1
ATOM 766 C C . GLY A 1 112 ? 9.192 -12.377 -5.313 1.00 73.25 112 GLY A C 1
ATOM 767 O O . GLY A 1 112 ? 8.639 -12.208 -4.225 1.00 73.25 112 GLY A O 1
ATOM 768 N N . VAL A 1 113 ? 9.602 -11.357 -6.069 1.00 78.50 113 VAL A N 1
ATOM 769 C CA . VAL A 1 113 ? 9.525 -9.955 -5.639 1.00 78.50 113 VAL A CA 1
ATOM 770 C C . VAL A 1 113 ? 8.078 -9.473 -5.424 1.00 78.50 113 VAL A C 1
ATOM 772 O O . VAL A 1 113 ? 7.806 -8.700 -4.506 1.00 78.50 113 VAL A O 1
ATOM 775 N N . VAL A 1 114 ? 7.120 -9.984 -6.207 1.00 83.56 114 VAL A N 1
ATOM 776 C CA . VAL A 1 114 ? 5.699 -9.601 -6.116 1.00 83.56 114 VAL A CA 1
ATOM 777 C C . VAL A 1 114 ? 5.057 -10.191 -4.861 1.00 83.56 114 VAL A C 1
ATOM 779 O O . VAL A 1 114 ? 4.294 -9.506 -4.178 1.00 83.56 114 VAL A O 1
ATOM 782 N N . ALA A 1 115 ? 5.399 -11.435 -4.514 1.00 85.38 115 ALA A N 1
ATOM 783 C CA . ALA A 1 115 ? 4.937 -12.063 -3.278 1.00 85.38 115 ALA A CA 1
ATOM 784 C C . ALA A 1 115 ? 5.449 -11.305 -2.044 1.00 85.38 115 ALA A C 1
ATOM 786 O O . ALA A 1 115 ? 4.680 -11.033 -1.120 1.00 85.38 115 ALA A O 1
ATOM 787 N N . ALA A 1 116 ? 6.719 -10.885 -2.060 1.00 84.50 116 ALA A N 1
ATOM 788 C CA . ALA A 1 116 ? 7.280 -10.053 -1.001 1.00 84.50 116 ALA A CA 1
ATOM 789 C C . ALA A 1 116 ? 6.530 -8.717 -0.878 1.00 84.50 116 ALA A C 1
ATOM 791 O O . ALA A 1 116 ? 6.137 -8.330 0.219 1.00 84.50 116 ALA A O 1
ATOM 792 N N . TRP A 1 117 ? 6.247 -8.033 -1.991 1.00 87.25 117 TRP A N 1
ATOM 793 C CA . TRP A 1 117 ? 5.480 -6.782 -1.977 1.00 87.25 117 TRP A CA 1
ATOM 794 C C . TRP A 1 117 ? 4.082 -6.937 -1.402 1.00 87.25 117 TRP A C 1
ATOM 796 O O . TRP A 1 117 ? 3.654 -6.093 -0.618 1.00 87.25 117 TRP A O 1
ATOM 806 N N . LEU A 1 118 ? 3.386 -8.013 -1.766 1.00 90.12 118 LEU A N 1
ATOM 807 C CA . LEU A 1 118 ? 2.065 -8.306 -1.231 1.00 90.12 118 LEU A CA 1
ATOM 808 C C . LEU A 1 118 ? 2.114 -8.451 0.292 1.00 90.12 118 LEU A C 1
ATOM 810 O O . LEU A 1 118 ? 1.328 -7.814 0.991 1.00 90.12 118 LEU A O 1
ATOM 814 N N . VAL A 1 119 ? 3.052 -9.254 0.802 1.00 90.56 119 VAL A N 1
ATOM 815 C CA . VAL A 1 119 ? 3.188 -9.527 2.240 1.00 90.56 119 VAL A CA 1
ATOM 816 C C . VAL A 1 119 ? 3.605 -8.272 3.001 1.00 90.56 119 VAL A C 1
ATOM 818 O O . VAL A 1 119 ? 2.958 -7.911 3.983 1.00 90.56 119 VAL A O 1
ATOM 821 N N . LEU A 1 120 ? 4.642 -7.568 2.543 1.00 89.88 120 LEU A N 1
ATOM 822 C CA . LEU A 1 120 ? 5.127 -6.354 3.204 1.00 89.88 120 LEU A CA 1
ATOM 823 C C . LEU A 1 120 ? 4.076 -5.241 3.169 1.00 89.88 120 LEU A C 1
ATOM 825 O O . LEU A 1 120 ? 3.836 -4.585 4.182 1.00 89.88 120 LEU A O 1
ATOM 829 N N . GLY A 1 121 ? 3.402 -5.074 2.030 1.00 91.50 121 GLY A N 1
ATOM 830 C CA . GLY A 1 121 ? 2.281 -4.155 1.882 1.00 91.50 121 GLY A CA 1
ATOM 831 C C . GLY A 1 121 ? 1.136 -4.493 2.833 1.00 91.50 121 GLY A C 1
ATOM 832 O O . GLY A 1 121 ? 0.607 -3.606 3.501 1.00 91.50 121 GLY A O 1
ATOM 833 N N . ALA A 1 122 ? 0.775 -5.773 2.948 1.00 94.56 122 ALA A N 1
ATOM 834 C CA . ALA A 1 122 ? -0.289 -6.214 3.840 1.00 94.56 122 ALA A CA 1
ATOM 835 C C . ALA A 1 122 ? 0.050 -5.977 5.317 1.00 94.56 122 ALA A C 1
ATOM 837 O O . ALA A 1 122 ? -0.774 -5.457 6.070 1.00 94.56 122 ALA A O 1
ATOM 838 N N . LEU A 1 123 ? 1.278 -6.282 5.733 1.00 93.75 123 LEU A N 1
ATOM 839 C CA . LEU A 1 123 ? 1.738 -6.005 7.093 1.00 93.75 123 LEU A CA 1
ATOM 840 C C . LEU A 1 123 ? 1.721 -4.504 7.393 1.00 93.75 123 LEU A C 1
ATOM 842 O O . LEU A 1 123 ? 1.176 -4.083 8.414 1.00 93.75 123 LEU A O 1
ATOM 846 N N . ALA A 1 124 ? 2.242 -3.688 6.478 1.00 93.31 124 ALA A N 1
ATOM 847 C CA . ALA A 1 124 ? 2.231 -2.238 6.609 1.00 93.31 124 ALA A CA 1
ATOM 848 C C . ALA A 1 124 ? 0.803 -1.680 6.728 1.00 93.31 124 ALA A C 1
ATOM 850 O O . ALA A 1 124 ? 0.519 -0.872 7.612 1.00 93.31 124 ALA A O 1
ATOM 851 N N . GLY A 1 125 ? -0.121 -2.145 5.885 1.00 94.00 125 GLY A N 1
ATOM 852 C CA . GLY A 1 125 ? -1.521 -1.729 5.923 1.00 94.00 125 GLY A CA 1
ATOM 853 C C . GLY A 1 125 ? -2.246 -2.146 7.207 1.00 94.00 125 GLY A C 1
ATOM 854 O O . GLY A 1 125 ? -2.978 -1.341 7.788 1.00 94.00 125 GLY A O 1
ATOM 855 N N . ALA A 1 126 ? -2.005 -3.366 7.698 1.00 95.75 126 ALA A N 1
ATOM 856 C CA . ALA A 1 126 ? -2.535 -3.850 8.974 1.00 95.75 126 ALA A CA 1
ATOM 857 C C . ALA A 1 126 ? -2.055 -2.994 10.156 1.00 95.75 126 ALA A C 1
ATOM 859 O O . ALA A 1 126 ? -2.868 -2.526 10.958 1.00 95.75 126 ALA A O 1
ATOM 860 N N . VAL A 1 127 ? -0.743 -2.742 10.229 1.00 94.88 127 VAL A N 1
ATOM 861 C CA . VAL A 1 127 ? -0.128 -1.884 11.253 1.00 94.88 127 VAL A CA 1
ATOM 862 C C . VAL A 1 127 ? -0.688 -0.467 11.172 1.00 94.88 127 VAL A C 1
ATOM 864 O O . VAL A 1 127 ? -1.054 0.110 12.196 1.00 94.88 127 VAL A O 1
ATOM 867 N N . GLY A 1 128 ? -0.814 0.072 9.958 1.00 93.75 128 GLY A N 1
ATOM 868 C CA . GLY A 1 128 ? -1.351 1.402 9.712 1.00 93.75 128 GLY A CA 1
ATOM 869 C C . GLY A 1 128 ? -2.765 1.573 10.256 1.00 93.75 128 GLY A C 1
ATOM 870 O O . GLY A 1 128 ? -3.022 2.488 11.041 1.00 93.75 128 GLY A O 1
ATOM 871 N N . VAL A 1 129 ? -3.683 0.671 9.898 1.00 94.06 129 VAL A N 1
ATOM 872 C CA . VAL A 1 129 ? -5.075 0.738 10.371 1.00 94.06 129 VAL A CA 1
ATOM 873 C C . VAL A 1 129 ? -5.174 0.524 11.879 1.00 94.06 129 VAL A C 1
ATOM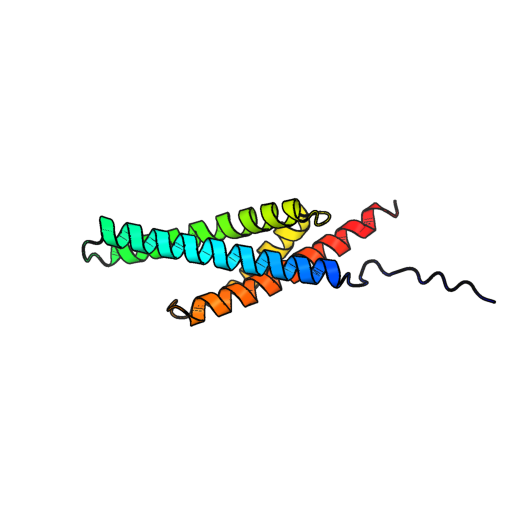 875 O O . VAL A 1 129 ? -5.910 1.259 12.539 1.00 94.06 129 VAL A O 1
ATOM 878 N N . TYR A 1 130 ? -4.403 -0.408 12.447 1.00 94.00 130 TYR A N 1
ATOM 879 C CA . TYR A 1 130 ? -4.374 -0.619 13.894 1.00 94.00 130 TYR A CA 1
ATOM 880 C C . TYR A 1 130 ? -3.916 0.641 14.646 1.00 94.00 130 TYR A C 1
ATOM 882 O O . TYR A 1 130 ? -4.646 1.162 15.492 1.00 94.00 130 TYR A O 1
ATOM 890 N N . ALA A 1 131 ? -2.752 1.192 14.286 1.00 91.94 131 ALA A N 1
ATOM 891 C CA . ALA A 1 131 ? -2.203 2.391 14.916 1.00 91.94 131 ALA A CA 1
ATOM 892 C C . ALA A 1 131 ? -3.121 3.612 14.718 1.00 91.94 131 ALA A C 1
ATOM 894 O O . ALA A 1 131 ? -3.402 4.352 15.664 1.00 91.94 131 ALA A O 1
ATOM 895 N N . GLY A 1 132 ? -3.670 3.782 13.511 1.00 88.75 132 GLY A N 1
ATOM 896 C CA . GLY A 1 132 ? -4.655 4.820 13.207 1.00 88.75 132 GLY A CA 1
ATOM 897 C C . GLY A 1 132 ? -5.906 4.714 14.085 1.00 88.75 132 GLY A C 1
ATOM 898 O O . GLY A 1 132 ? -6.362 5.722 14.633 1.00 88.75 132 GLY A O 1
ATOM 899 N N . GLY A 1 133 ? -6.416 3.497 14.294 1.00 87.00 133 GLY A N 1
ATOM 900 C CA . GLY A 1 133 ? -7.542 3.212 15.184 1.00 87.00 133 GLY A CA 1
ATOM 901 C C . GLY A 1 133 ? -7.257 3.547 16.650 1.00 87.00 133 GLY A C 1
ATOM 902 O O . GLY A 1 133 ? -8.100 4.155 17.317 1.00 87.00 133 GLY A O 1
ATOM 903 N N . CYS A 1 134 ? -6.049 3.256 17.141 1.00 86.81 134 CYS A N 1
ATOM 904 C CA . CYS A 1 134 ? -5.643 3.606 18.505 1.00 86.81 134 CYS A CA 1
ATOM 905 C C . CYS A 1 134 ? -5.648 5.126 18.751 1.00 86.81 134 CYS A C 1
ATOM 907 O O . CYS A 1 134 ? -6.086 5.567 19.813 1.00 86.81 134 CYS A O 1
ATOM 909 N N . THR A 1 135 ? -5.258 5.938 17.759 1.00 82.75 135 THR A N 1
ATOM 910 C CA . THR A 1 135 ? -5.308 7.416 17.863 1.00 82.75 135 THR A CA 1
ATOM 911 C C . THR A 1 135 ? -6.725 7.999 17.765 1.00 82.75 135 THR A C 1
ATOM 913 O O . THR A 1 135 ? -6.962 9.151 18.131 1.00 82.75 135 THR A O 1
ATOM 916 N N . ALA A 1 136 ? -7.695 7.224 17.265 1.00 67.94 136 ALA A N 1
ATOM 917 C CA . ALA A 1 136 ? -9.081 7.656 17.104 1.00 67.94 136 ALA A CA 1
ATOM 918 C C . ALA A 1 136 ? -9.835 7.725 18.434 1.00 67.94 136 ALA A C 1
ATOM 920 O O . ALA A 1 136 ? -10.550 8.694 18.696 1.00 67.94 136 ALA A O 1
ATOM 921 N N . ARG A 1 137 ? -9.672 6.684 19.259 1.00 58.88 137 ARG A N 1
ATOM 922 C CA . ARG A 1 137 ? -10.448 6.472 20.488 1.00 58.88 137 ARG A CA 1
ATOM 923 C C . ARG A 1 137 ? -10.101 7.462 21.607 1.00 58.88 137 ARG A C 1
ATOM 925 O O . ARG A 1 137 ? -10.913 7.650 22.501 1.00 58.88 137 ARG A O 1
ATOM 932 N N . GLU A 1 138 ? -8.962 8.153 21.537 1.00 53.56 138 GLU A N 1
ATOM 933 C CA . GLU A 1 138 ? -8.619 9.232 22.481 1.00 53.56 138 GLU A CA 1
ATOM 934 C C . GLU A 1 138 ? -9.459 10.505 22.307 1.00 53.56 138 GLU A C 1
ATOM 936 O O . GLU A 1 138 ? -9.644 11.238 23.274 1.00 53.56 138 GLU A O 1
ATOM 941 N N . ARG A 1 139 ? -9.981 10.788 21.103 1.00 52.06 139 ARG A N 1
ATOM 942 C CA . ARG A 1 139 ? -10.748 12.025 20.853 1.00 52.06 139 ARG A CA 1
ATOM 943 C C . ARG A 1 139 ? -12.238 11.921 21.172 1.00 52.06 139 ARG A C 1
ATOM 945 O O . ARG A 1 139 ? -12.877 12.953 21.260 1.00 52.06 139 ARG A O 1
ATOM 952 N N . ALA A 1 140 ? -12.779 10.715 21.327 1.00 51.31 140 ALA A N 1
ATOM 953 C CA . ALA A 1 140 ? -14.188 10.504 21.679 1.00 51.31 140 ALA A CA 1
ATOM 954 C C . ALA A 1 140 ? -14.438 10.474 23.202 1.00 51.31 140 ALA A C 1
ATOM 956 O O . ALA A 1 140 ? -15.577 10.339 23.630 1.00 51.31 140 ALA A O 1
ATOM 957 N N . GLY A 1 141 ? -13.374 10.553 24.011 1.00 50.09 141 GLY A N 1
ATOM 958 C CA . GLY A 1 141 ? -13.434 10.596 25.477 1.00 50.09 141 GLY A CA 1
ATOM 959 C C . GLY A 1 141 ? -13.108 11.967 26.081 1.00 50.09 141 GLY A C 1
ATOM 960 O O . GLY A 1 141 ? -12.805 12.031 27.269 1.00 50.09 141 GLY A O 1
ATOM 961 N N . ARG A 1 142 ? -13.106 13.032 25.271 1.00 43.81 142 ARG A N 1
ATOM 962 C CA . ARG A 1 142 ? -13.059 14.440 25.692 1.00 43.81 142 ARG A CA 1
ATOM 963 C C . ARG A 1 142 ? -14.299 15.137 25.161 1.00 43.81 142 ARG A C 1
ATOM 965 O O . ARG A 1 142 ? -14.758 16.067 25.850 1.00 43.81 142 ARG A O 1
#

Radius of gyration: 18.85 Å; Cα contacts (8 Å, |Δi|>4): 157; chains: 1; bounding box: 50×28×66 Å

Foldseek 3Di:
DDDPPPPQDLLNDPVVLLQLLLQLQLCLLLVLLVVLVVVLVVCCVVPVDPDPVSNVVSVVVSVVSSLPRSLVSSLVSCVVVVQPQSVQLSVQLSVQLVVLCVVVPDDCDPPVNSVSSSRSRSVSRSRSSSVSSSVVVVVVVD

Secondary structure (DSSP, 8-state):
---------TT---HHHHHHHHHHHHHHHHHHHHHHHHHHHHHHHHH--S-HHHHHHHHHHHHHHHHHHHHHHHHHHHHHTT-TTHHHHHHHHHHHHHHHHTT--S---TTHHHHHHHHHHHHHHHHHHHHHHHHHTTSTT-

Mean predicted aligned error: 8.12 Å

Solvent-accessible surface area (backbone atoms only — not comparable to full-atom values): 7456 Å² total; per-residue (Å²): 135,82,87,78,79,74,76,77,52,63,79,59,79,57,64,69,56,24,52,50,20,18,53,36,19,14,50,22,33,36,53,40,49,51,52,35,50,53,49,44,54,51,48,41,76,76,67,60,62,100,42,76,67,58,56,53,51,46,54,53,48,36,51,55,47,40,68,54,48,23,45,53,45,25,29,52,47,30,50,74,70,65,42,76,57,24,69,50,13,29,52,47,11,43,56,43,34,56,64,63,52,68,84,63,83,60,86,81,53,80,68,63,45,53,54,50,34,29,53,49,20,16,52,12,16,22,50,0,32,47,56,23,46,42,65,50,53,66,67,78,78,114

Sequence (142 aa):
MADATARSSRFAPDWSGIARGAAVGGAATVAVGLAALGGGWAVDALFGGDVVGANIGVGIGIMAVRLVATPLAGWGLLRLWGVPRAGAAALFGTAAYLLLALPGWTDPAPPGVVAAWLVLGALAGAVGVYAGGCTARERAG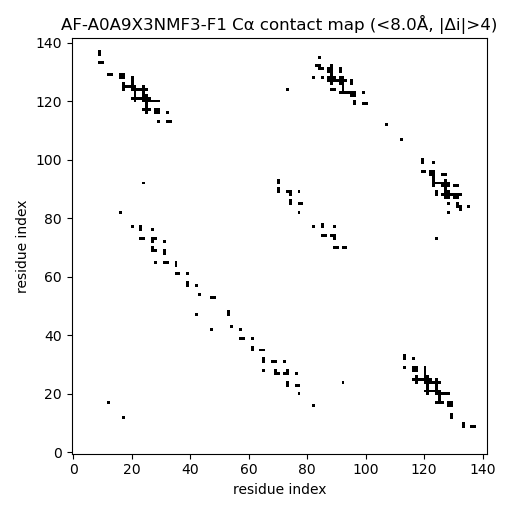R

pLDDT: mean 81.27, std 14.53, range [43.66, 96.38]